Protein AF-A0AA97EKW0-F1 (afdb_monomer_lite)

Sequence (174 aa):
MSGASRRSAPGKPLVTSADAPYSSGGNRSSTLVDAAKAFGYEAAVAGQNSPHSADRWKTIAGLWESAIARLNNIPIDDPGYGEAQTLLAQYQSNLGTVRENAAKEEASARALTSANNKSTRMLAQNLERLERNQIASLLQDIINDLEAVQPNTTSYARATEMLKSANQKLAQLQ

Radius of gyration: 34.1 Å; chains: 1; bounding box: 69×20×130 Å

Foldseek 3Di:
DDDDDDDDDDDDDDPPPPDDPPDPQQVLLVVLQVQLVVLLVVLVVLPPDFDDALVSLVVSLVSLVSSLVSLVPRDPPHPCVVVSVVSNVVSVVVSVVSNVSSVLQVQLVVLLVVLVVLVVVCVVVPVVPDDLVRLLVSLVVSLVSLVSNDPRYPNVVVSVVSNVVSVVVNVVSD

Structure (mmCIF, N/CA/C/O backbone):
data_AF-A0AA97EKW0-F1
#
_entry.id   AF-A0AA97EKW0-F1
#
loop_
_atom_site.group_PDB
_atom_site.id
_atom_site.type_symbol
_atom_site.label_atom_id
_atom_site.label_alt_id
_atom_site.label_comp_id
_atom_site.label_asym_id
_atom_site.label_entity_id
_atom_site.label_seq_id
_atom_site.pdbx_PDB_ins_code
_atom_site.Cartn_x
_atom_site.Cartn_y
_atom_site.Cartn_z
_atom_site.occupancy
_atom_site.B_iso_or_equiv
_atom_site.auth_seq_id
_atom_site.auth_comp_id
_atom_site.auth_asym_id
_atom_site.auth_atom_id
_atom_site.pdbx_PDB_model_num
ATOM 1 N N . MET A 1 1 ? 39.861 -2.341 -99.173 1.00 49.16 1 MET A N 1
ATOM 2 C CA . MET A 1 1 ? 39.686 -1.461 -97.997 1.00 49.16 1 MET A CA 1
ATOM 3 C C . MET A 1 1 ? 39.088 -2.316 -96.888 1.00 49.16 1 MET A C 1
ATOM 5 O O . MET A 1 1 ? 37.889 -2.548 -96.878 1.00 49.16 1 MET A O 1
ATOM 9 N N . SER A 1 2 ? 39.952 -2.913 -96.063 1.00 45.44 2 SER A N 1
ATOM 10 C CA . SER A 1 2 ? 39.574 -3.868 -95.013 1.00 45.44 2 SER A CA 1
ATOM 11 C C . SER A 1 2 ? 39.150 -3.130 -93.748 1.00 45.44 2 SER A C 1
ATOM 13 O O . SER A 1 2 ? 39.980 -2.498 -93.099 1.00 45.44 2 SER A O 1
ATOM 15 N N . GLY A 1 3 ? 37.868 -3.226 -93.398 1.00 44.19 3 GLY A N 1
ATOM 16 C CA . GLY A 1 3 ? 37.344 -2.810 -92.099 1.00 44.19 3 GLY A CA 1
ATOM 17 C C . GLY A 1 3 ? 37.584 -3.904 -91.062 1.00 44.19 3 GLY A C 1
ATOM 18 O O . GLY A 1 3 ? 37.037 -4.999 -91.165 1.00 44.19 3 GLY A O 1
ATOM 19 N N . ALA A 1 4 ? 38.436 -3.617 -90.081 1.00 45.09 4 ALA A N 1
ATOM 20 C CA . ALA A 1 4 ? 38.742 -4.513 -88.975 1.00 45.09 4 ALA A CA 1
ATOM 21 C C . ALA A 1 4 ? 37.631 -4.458 -87.914 1.00 45.09 4 ALA A C 1
ATOM 23 O O . ALA A 1 4 ? 37.522 -3.489 -87.165 1.00 45.09 4 ALA A O 1
ATOM 24 N N . SER A 1 5 ? 36.840 -5.527 -87.832 1.00 48.22 5 SER A N 1
ATOM 25 C CA . SER A 1 5 ? 35.911 -5.786 -86.730 1.00 48.22 5 SER A CA 1
ATOM 26 C C . SER A 1 5 ? 36.702 -6.295 -85.519 1.00 48.22 5 SER A C 1
ATOM 28 O O . SER A 1 5 ? 37.263 -7.395 -85.555 1.00 48.22 5 SER A O 1
ATOM 30 N N . ARG A 1 6 ? 36.820 -5.484 -84.457 1.00 53.31 6 ARG A N 1
ATOM 31 C CA . ARG A 1 6 ? 37.458 -5.887 -83.193 1.00 53.31 6 ARG A CA 1
ATOM 32 C C . ARG A 1 6 ? 36.414 -6.378 -82.188 1.00 53.31 6 ARG A C 1
ATOM 34 O O . ARG A 1 6 ? 35.376 -5.765 -81.982 1.00 53.31 6 ARG A O 1
ATOM 41 N N . ARG A 1 7 ? 36.779 -7.516 -81.597 1.00 46.91 7 ARG A N 1
ATOM 42 C CA . ARG A 1 7 ? 36.105 -8.372 -80.614 1.00 46.91 7 ARG A CA 1
ATOM 43 C C . ARG A 1 7 ? 35.435 -7.632 -79.449 1.00 46.91 7 ARG A C 1
ATOM 45 O O . ARG A 1 7 ? 36.076 -6.830 -78.777 1.00 46.91 7 ARG A O 1
ATOM 52 N N . SER A 1 8 ? 34.213 -8.057 -79.130 1.00 39.53 8 SER A N 1
ATOM 53 C CA . SER A 1 8 ? 33.594 -7.923 -77.808 1.00 39.53 8 SER A CA 1
ATOM 54 C C . SER A 1 8 ? 34.199 -8.935 -76.826 1.00 39.53 8 SER A C 1
ATOM 56 O O . SER A 1 8 ? 34.338 -10.113 -77.156 1.00 39.53 8 SER A O 1
ATOM 58 N N . ALA A 1 9 ? 34.520 -8.485 -75.614 1.00 46.44 9 ALA A N 1
ATOM 59 C CA . ALA A 1 9 ? 34.777 -9.328 -74.445 1.00 46.44 9 ALA A CA 1
ATOM 60 C C . ALA A 1 9 ? 33.787 -8.941 -73.325 1.00 46.44 9 ALA A C 1
ATOM 62 O O . ALA A 1 9 ? 33.440 -7.761 -73.228 1.00 46.44 9 ALA A O 1
ATOM 63 N N . PRO A 1 10 ? 33.314 -9.885 -72.489 1.00 46.44 10 PRO A N 1
ATOM 64 C CA . PRO A 1 10 ? 32.298 -9.613 -71.480 1.00 46.44 10 PRO A CA 1
ATOM 65 C C . PRO A 1 10 ? 32.950 -9.211 -70.149 1.00 46.44 10 PRO A C 1
ATOM 67 O O . PRO A 1 10 ? 33.513 -10.044 -69.443 1.00 46.44 10 PRO A O 1
ATOM 70 N N . GLY A 1 11 ? 32.863 -7.931 -69.793 1.00 40.06 11 GLY A N 1
ATOM 71 C CA . GLY A 1 11 ? 33.212 -7.426 -68.465 1.00 40.06 11 GLY A CA 1
ATOM 72 C C . GLY A 1 11 ? 31.944 -7.076 -67.692 1.00 40.06 11 GLY A C 1
ATOM 73 O O . GLY A 1 11 ? 31.306 -6.072 -67.989 1.00 40.06 11 GLY A O 1
ATOM 74 N N . LYS A 1 12 ? 31.562 -7.917 -66.724 1.00 53.62 12 LYS A N 1
ATOM 75 C CA . LYS A 1 12 ? 30.491 -7.629 -65.756 1.00 53.62 12 LYS A CA 1
ATOM 76 C C . LYS A 1 12 ? 30.815 -6.347 -64.970 1.00 53.62 12 LYS A C 1
ATOM 78 O O . LYS A 1 12 ? 31.898 -6.292 -64.387 1.00 53.62 12 LYS A O 1
ATOM 83 N N . PRO A 1 13 ? 29.883 -5.392 -64.825 1.00 43.44 13 PRO A N 1
ATOM 84 C CA . PRO A 1 13 ? 29.939 -4.438 -63.730 1.00 43.44 13 PRO A CA 1
ATOM 85 C C . PRO A 1 13 ? 29.394 -5.095 -62.455 1.00 43.44 13 PRO A C 1
ATOM 87 O O . PRO A 1 13 ? 28.318 -5.697 -62.460 1.00 43.44 13 PRO A O 1
ATOM 90 N N . LEU A 1 14 ? 30.177 -4.994 -61.380 1.00 40.69 14 LEU A N 1
ATOM 91 C CA . LEU A 1 14 ? 29.802 -5.300 -60.003 1.00 40.69 14 LEU A CA 1
ATOM 92 C C . LEU A 1 14 ? 28.464 -4.632 -59.651 1.00 40.69 14 LEU A C 1
ATOM 94 O O . LEU A 1 14 ? 28.323 -3.418 -59.777 1.00 40.69 14 LEU A O 1
ATOM 98 N N . VAL A 1 15 ? 27.518 -5.412 -59.129 1.00 45.06 15 VAL A N 1
ATOM 99 C CA . VAL A 1 15 ? 26.432 -4.870 -58.309 1.00 45.06 15 VAL A CA 1
ATOM 100 C C . VAL A 1 15 ? 27.067 -4.425 -56.994 1.00 45.06 15 VAL A C 1
ATOM 102 O O . VAL A 1 15 ? 27.379 -5.250 -56.139 1.00 45.06 15 VAL A O 1
ATOM 105 N N . THR A 1 16 ? 27.302 -3.126 -56.832 1.00 45.81 16 THR A N 1
ATOM 106 C CA . THR A 1 16 ? 27.563 -2.534 -55.520 1.00 45.81 16 THR A CA 1
ATOM 107 C C . THR A 1 16 ? 26.227 -2.399 -54.795 1.00 45.81 16 THR A C 1
ATOM 109 O O . THR A 1 16 ? 25.585 -1.355 -54.850 1.00 45.81 16 THR A O 1
ATOM 112 N N . SER A 1 17 ? 25.779 -3.462 -54.128 1.00 43.56 17 SER A N 1
ATOM 113 C CA . SER A 1 17 ? 24.772 -3.347 -53.068 1.00 43.56 17 SER A CA 1
ATOM 114 C C . SER A 1 17 ? 25.486 -2.992 -51.761 1.00 43.56 17 SER A C 1
ATOM 116 O O . SER A 1 17 ? 25.609 -3.815 -50.856 1.00 43.56 17 SER A O 1
ATOM 118 N N . ALA A 1 18 ? 26.032 -1.783 -51.700 1.00 49.75 18 ALA A N 1
ATOM 119 C CA . ALA A 1 18 ? 26.448 -1.158 -50.456 1.00 49.75 18 ALA A CA 1
ATOM 120 C C . ALA A 1 18 ? 25.468 -0.011 -50.234 1.00 49.75 18 ALA A C 1
ATOM 122 O O . ALA A 1 18 ? 25.526 0.970 -50.960 1.00 49.75 18 ALA A O 1
ATOM 123 N N . ASP A 1 19 ? 24.478 -0.279 -49.382 1.00 47.91 19 ASP A N 1
ATOM 124 C CA . ASP A 1 19 ? 23.809 0.657 -48.467 1.00 47.91 19 ASP A CA 1
ATOM 125 C C . ASP A 1 19 ? 22.589 -0.066 -47.873 1.00 47.91 19 ASP A C 1
ATOM 127 O O . ASP A 1 19 ? 21.427 0.270 -48.093 1.00 47.91 19 ASP A O 1
ATOM 131 N N . ALA A 1 20 ? 22.867 -1.136 -47.121 1.00 47.03 20 ALA A N 1
ATOM 132 C CA . ALA A 1 20 ? 21.929 -1.594 -46.106 1.00 47.03 20 ALA A CA 1
ATOM 133 C C . ALA A 1 20 ? 21.990 -0.577 -44.950 1.00 47.03 20 ALA A C 1
ATOM 135 O O . ALA A 1 20 ? 23.092 -0.318 -44.460 1.00 47.03 20 ALA A O 1
ATOM 136 N N . PRO A 1 21 ? 20.868 -0.001 -44.481 1.00 44.19 21 PRO A N 1
ATOM 137 C CA . PRO A 1 21 ? 20.886 0.933 -43.364 1.00 44.19 21 PRO A CA 1
ATOM 138 C C . PRO A 1 21 ? 21.040 0.149 -42.054 1.00 44.19 21 PRO A C 1
ATOM 140 O O . PRO A 1 21 ? 20.084 -0.046 -41.307 1.00 44.19 21 PRO A O 1
ATOM 143 N N . TYR A 1 22 ? 22.243 -0.341 -41.767 1.00 52.91 22 TYR A N 1
ATOM 144 C CA . TYR A 1 22 ? 22.565 -0.862 -40.444 1.00 52.91 22 TYR A CA 1
ATOM 145 C C . TYR A 1 22 ? 22.860 0.317 -39.508 1.00 52.91 22 TYR A C 1
ATOM 147 O O . TYR A 1 22 ? 23.677 1.179 -39.817 1.00 52.91 22 TYR A O 1
ATOM 155 N N . SER A 1 23 ? 22.206 0.310 -38.342 1.00 53.53 23 SER A N 1
ATOM 156 C CA . SER A 1 23 ? 22.469 1.156 -37.162 1.00 53.53 23 SER A CA 1
ATOM 157 C C . SER A 1 23 ? 21.559 2.365 -36.865 1.00 53.53 23 SER A C 1
ATOM 159 O O . SER A 1 23 ? 21.933 3.249 -36.099 1.00 53.53 23 SER A O 1
ATOM 161 N N . SER A 1 24 ? 20.307 2.378 -37.339 1.00 54.72 24 SER A N 1
ATOM 162 C CA . SER A 1 24 ? 19.265 3.218 -36.701 1.00 54.72 24 SER A CA 1
ATOM 163 C C . SER A 1 24 ? 18.628 2.552 -35.468 1.00 54.72 24 SER A C 1
ATOM 165 O O . SER A 1 24 ? 18.129 3.260 -34.593 1.00 54.72 24 SER A O 1
ATOM 167 N N . GLY A 1 25 ? 18.615 1.214 -35.400 1.00 58.78 25 GLY A N 1
ATOM 168 C CA . GLY A 1 25 ? 17.960 0.449 -34.328 1.00 58.78 25 GLY A CA 1
ATOM 169 C C . GLY A 1 25 ? 18.678 0.546 -32.979 1.00 58.78 25 GLY A C 1
ATOM 170 O O . GLY A 1 25 ? 18.052 0.918 -31.991 1.00 58.78 25 GLY A O 1
ATOM 171 N N . GLY A 1 26 ? 20.000 0.338 -32.958 1.00 61.88 26 GLY A N 1
ATOM 172 C CA . GLY A 1 26 ? 20.785 0.317 -31.714 1.00 61.88 26 GLY A CA 1
ATOM 173 C C . GLY A 1 26 ? 20.760 1.638 -30.935 1.00 61.88 26 GLY A C 1
ATOM 174 O O . GLY A 1 26 ? 20.636 1.636 -29.712 1.00 61.88 26 GLY A O 1
ATOM 175 N N . ASN A 1 27 ? 20.770 2.782 -31.631 1.00 72.50 27 ASN A N 1
ATOM 176 C CA . ASN A 1 27 ? 20.635 4.092 -30.982 1.00 72.50 27 ASN A CA 1
ATOM 177 C C . ASN A 1 27 ? 19.254 4.268 -30.334 1.00 72.50 27 ASN A C 1
ATOM 179 O O . ASN A 1 27 ? 19.148 4.792 -29.228 1.00 72.50 27 ASN A O 1
ATOM 183 N N . ARG A 1 28 ? 18.188 3.794 -30.990 1.00 77.75 28 ARG A N 1
ATOM 184 C CA . ARG A 1 28 ? 16.829 3.860 -30.442 1.00 77.75 28 ARG A CA 1
ATOM 185 C C . ARG A 1 28 ? 16.678 2.951 -29.223 1.00 77.75 28 ARG A C 1
ATOM 187 O O . ARG A 1 28 ? 16.119 3.387 -28.220 1.00 77.75 28 ARG A O 1
ATOM 194 N N . SER A 1 29 ? 17.192 1.730 -29.269 1.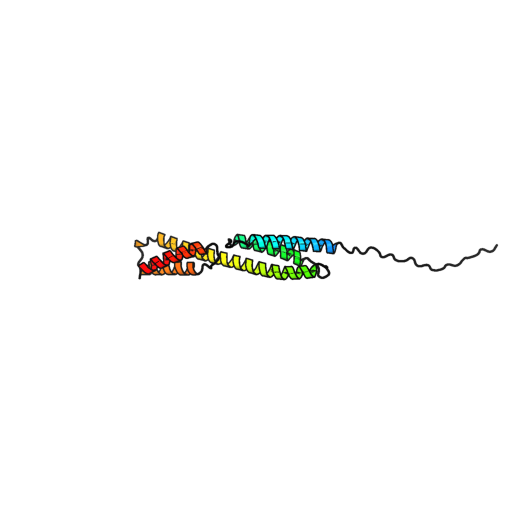00 79.12 29 SER A N 1
ATOM 195 C CA . SER A 1 29 ? 17.102 0.803 -28.139 1.00 79.12 29 SER A CA 1
ATOM 196 C C . SER A 1 29 ? 17.898 1.280 -26.929 1.00 79.12 29 SER A C 1
ATOM 198 O O . SER A 1 29 ? 17.360 1.250 -25.824 1.00 79.12 29 SER A O 1
ATOM 200 N N . SER A 1 30 ? 19.094 1.855 -27.121 1.00 82.62 30 SER A N 1
ATOM 201 C CA . SER A 1 30 ? 19.838 2.516 -26.034 1.00 82.62 30 SER A CA 1
ATOM 202 C C . SER A 1 30 ? 18.995 3.602 -25.361 1.00 82.62 30 SER A C 1
ATOM 204 O O . SER A 1 30 ? 18.848 3.600 -24.143 1.00 82.62 30 SER A O 1
ATOM 206 N N . THR A 1 31 ? 18.336 4.471 -26.142 1.00 90.44 31 THR A N 1
ATOM 207 C CA . THR A 1 31 ? 17.469 5.515 -25.562 1.00 90.44 31 THR A CA 1
ATOM 208 C C . THR A 1 31 ? 16.257 4.955 -24.809 1.00 90.44 31 THR A C 1
ATOM 210 O O . THR A 1 31 ? 15.801 5.568 -23.844 1.00 90.44 31 THR A O 1
ATOM 213 N N . LEU A 1 32 ? 15.729 3.792 -25.213 1.00 93.25 32 LEU A N 1
ATOM 214 C CA . LEU A 1 32 ? 14.632 3.124 -24.507 1.00 93.25 32 LEU A CA 1
ATOM 215 C C . LEU A 1 32 ? 15.094 2.526 -23.176 1.00 93.25 32 LEU A C 1
ATOM 217 O O . LEU A 1 32 ? 14.386 2.688 -22.180 1.00 93.25 32 LEU A O 1
ATOM 221 N N . VAL A 1 33 ? 16.267 1.885 -23.148 1.00 95.12 33 VAL A N 1
ATOM 222 C CA . VAL A 1 33 ? 16.877 1.353 -21.919 1.00 95.12 33 VAL A CA 1
ATOM 223 C C . VAL A 1 33 ? 17.177 2.482 -20.937 1.00 95.12 33 VAL A C 1
ATOM 225 O O . VAL A 1 33 ? 16.791 2.395 -19.772 1.00 95.12 33 VAL A O 1
ATOM 228 N N . ASP A 1 34 ? 17.801 3.567 -21.394 1.00 95.56 34 ASP A N 1
ATOM 229 C CA . ASP A 1 34 ? 18.158 4.698 -20.532 1.00 95.56 34 ASP A CA 1
ATOM 230 C C . ASP A 1 34 ? 16.916 5.386 -19.958 1.00 95.56 34 ASP A C 1
ATOM 232 O O . ASP A 1 34 ? 16.843 5.664 -18.759 1.00 95.56 34 ASP A O 1
ATOM 236 N N . ALA A 1 35 ? 15.887 5.585 -20.787 1.00 96.38 35 ALA A N 1
ATOM 237 C CA . ALA A 1 35 ? 14.610 6.100 -20.317 1.00 96.38 35 ALA A CA 1
ATOM 238 C C . ALA A 1 35 ? 13.964 5.149 -19.297 1.00 96.38 35 ALA A C 1
ATOM 240 O O . ALA A 1 35 ? 13.483 5.605 -18.262 1.00 96.38 35 ALA A O 1
ATOM 241 N N . ALA A 1 36 ? 13.970 3.835 -19.541 1.00 98.19 36 ALA A N 1
ATOM 242 C CA . ALA A 1 36 ? 13.438 2.864 -18.589 1.00 98.19 36 ALA A CA 1
ATOM 243 C C . ALA A 1 36 ? 14.171 2.912 -17.241 1.00 98.19 36 ALA A C 1
ATOM 245 O O . ALA A 1 36 ? 13.517 2.907 -16.198 1.00 98.19 36 ALA A O 1
ATOM 246 N N . LYS A 1 37 ? 15.504 3.030 -17.253 1.00 98.44 37 LYS A N 1
ATOM 247 C CA . LYS A 1 37 ? 16.314 3.206 -16.041 1.00 98.44 37 LYS A CA 1
ATOM 248 C C . LYS A 1 37 ? 15.940 4.472 -15.280 1.00 98.44 37 LYS A C 1
ATOM 250 O O . LYS A 1 37 ? 15.828 4.418 -14.059 1.00 98.44 37 LYS A O 1
ATOM 255 N N . ALA A 1 38 ? 15.702 5.584 -15.976 1.00 98.50 38 ALA A N 1
ATOM 256 C CA . ALA A 1 38 ? 15.282 6.834 -15.346 1.00 98.50 38 ALA A CA 1
ATOM 257 C C . ALA A 1 38 ? 13.927 6.691 -14.626 1.00 98.50 38 ALA A C 1
ATOM 259 O O . ALA A 1 38 ? 13.828 7.029 -13.448 1.00 98.50 38 ALA A O 1
ATOM 260 N N . PHE A 1 39 ? 12.919 6.109 -15.287 1.00 98.56 39 PHE A N 1
ATOM 261 C CA . PHE A 1 39 ? 11.615 5.837 -14.665 1.00 98.56 39 PHE A CA 1
ATOM 262 C C . PHE A 1 39 ? 11.725 4.855 -13.492 1.00 98.56 39 PHE A C 1
ATOM 264 O O . PHE A 1 39 ? 11.115 5.069 -12.446 1.00 98.56 39 PHE A O 1
ATOM 271 N N . GLY A 1 40 ? 12.524 3.793 -13.636 1.00 98.62 40 GLY A N 1
ATOM 272 C CA . GLY A 1 40 ? 12.750 2.827 -12.563 1.00 98.62 40 GLY A CA 1
ATOM 273 C C . GLY A 1 40 ? 13.465 3.437 -11.355 1.00 98.62 40 GLY A C 1
ATOM 274 O O . GLY A 1 40 ? 13.112 3.150 -10.212 1.00 98.62 40 GLY A O 1
ATOM 275 N N . TYR A 1 41 ? 14.433 4.324 -11.588 1.00 98.62 41 TYR A N 1
ATOM 276 C CA . TYR A 1 41 ? 15.101 5.079 -10.531 1.00 98.62 41 TYR A CA 1
ATOM 277 C C . TYR A 1 41 ? 14.127 6.008 -9.803 1.00 98.62 41 TYR A C 1
ATOM 279 O O . TYR A 1 41 ? 14.066 5.987 -8.574 1.00 98.62 41 TYR A O 1
ATOM 287 N N . GLU A 1 42 ? 13.326 6.776 -10.543 1.00 98.56 42 GLU A N 1
ATOM 288 C CA . GLU A 1 42 ? 12.312 7.655 -9.960 1.00 98.56 42 GLU A CA 1
ATOM 289 C C . GLU A 1 42 ? 11.303 6.862 -9.122 1.00 98.56 42 GLU A C 1
ATOM 291 O O . GLU A 1 42 ? 11.018 7.237 -7.985 1.00 98.56 42 GLU A O 1
ATOM 296 N N . ALA A 1 43 ? 10.832 5.719 -9.629 1.00 98.56 43 ALA A N 1
ATOM 297 C CA . ALA A 1 43 ? 9.928 4.833 -8.905 1.00 98.56 43 ALA A CA 1
ATOM 298 C C . ALA A 1 43 ? 10.556 4.309 -7.603 1.00 98.56 43 ALA A C 1
ATOM 300 O O . ALA A 1 43 ? 9.919 4.326 -6.546 1.00 98.56 43 ALA A O 1
ATOM 301 N N . ALA A 1 44 ? 11.818 3.876 -7.661 1.00 98.31 44 ALA A N 1
ATOM 302 C CA . ALA A 1 44 ? 12.551 3.392 -6.498 1.00 98.31 44 ALA A CA 1
ATOM 303 C C . ALA A 1 44 ? 12.727 4.488 -5.439 1.00 98.31 44 ALA A C 1
ATOM 305 O O . ALA A 1 44 ? 12.469 4.238 -4.264 1.00 98.31 44 ALA A O 1
ATOM 306 N N . VAL A 1 45 ? 13.116 5.702 -5.841 1.00 98.25 45 VAL A N 1
ATOM 307 C CA . VAL A 1 45 ? 13.255 6.856 -4.938 1.00 98.25 45 VAL A CA 1
ATOM 308 C C . VAL A 1 45 ? 11.905 7.249 -4.340 1.00 98.25 45 VAL A C 1
ATOM 310 O O . VAL A 1 45 ? 11.795 7.422 -3.127 1.00 98.25 45 VAL A O 1
ATOM 313 N N . ALA A 1 46 ? 10.857 7.332 -5.159 1.00 97.69 46 ALA A N 1
ATOM 314 C CA . ALA A 1 46 ? 9.520 7.709 -4.718 1.00 97.69 46 ALA A CA 1
ATOM 315 C C . ALA A 1 46 ? 8.924 6.717 -3.703 1.00 97.69 46 ALA A C 1
ATOM 317 O O . ALA A 1 46 ? 8.149 7.142 -2.840 1.00 97.69 46 ALA A O 1
ATOM 318 N N . GLY A 1 47 ? 9.306 5.436 -3.782 1.00 96.81 47 GLY A N 1
ATOM 319 C CA . GLY A 1 47 ? 8.908 4.375 -2.853 1.00 96.81 47 GLY A CA 1
ATOM 320 C C . GLY A 1 47 ? 9.645 4.354 -1.510 1.00 96.81 47 GLY A C 1
ATOM 321 O O . GLY A 1 47 ? 9.185 3.683 -0.585 1.00 96.81 47 GLY A O 1
ATOM 322 N N . GLN A 1 48 ? 10.741 5.102 -1.350 1.00 95.38 48 GLN A N 1
ATOM 323 C CA . GLN A 1 48 ? 11.461 5.185 -0.072 1.00 95.38 48 GLN A CA 1
ATOM 324 C C . GLN A 1 48 ? 10.632 5.898 1.007 1.00 95.38 48 GLN A C 1
ATOM 326 O O . GLN A 1 48 ? 9.694 6.635 0.702 1.00 95.38 48 GLN A O 1
ATOM 331 N N . ASN A 1 49 ? 11.007 5.709 2.276 1.00 93.25 49 ASN A N 1
ATOM 332 C CA . ASN A 1 49 ? 10.409 6.385 3.438 1.00 93.25 49 ASN A CA 1
ATOM 333 C C . ASN A 1 49 ? 8.892 6.152 3.579 1.00 93.25 49 ASN A C 1
ATOM 335 O O . ASN A 1 49 ? 8.120 7.093 3.744 1.00 93.25 49 ASN A O 1
ATOM 339 N N . SER A 1 50 ? 8.476 4.887 3.481 1.00 91.25 50 SER A N 1
ATOM 340 C CA . SER A 1 50 ? 7.108 4.435 3.783 1.00 91.25 50 SER A CA 1
ATOM 341 C C . SER A 1 50 ? 6.724 4.695 5.255 1.00 91.25 50 SER A C 1
ATOM 343 O O . SER A 1 50 ? 7.625 4.761 6.097 1.00 91.25 50 SER A O 1
ATOM 345 N N . PRO A 1 51 ? 5.422 4.804 5.596 1.00 96.50 51 PRO A N 1
ATOM 346 C CA . PRO A 1 51 ? 4.243 4.490 4.774 1.00 96.50 51 PRO A CA 1
ATOM 347 C C . PRO A 1 51 ? 3.818 5.604 3.802 1.00 96.50 51 PRO A C 1
ATOM 349 O O . PRO A 1 51 ? 3.974 6.789 4.084 1.00 96.50 51 PRO A O 1
ATOM 352 N N . HIS A 1 52 ? 3.214 5.208 2.676 1.00 97.50 52 HIS A N 1
ATOM 353 C CA . HIS A 1 52 ? 2.633 6.106 1.666 1.00 97.50 52 HIS A CA 1
ATOM 354 C C . HIS A 1 52 ? 1.140 5.856 1.506 1.00 97.50 52 HIS A C 1
ATOM 356 O O . HIS A 1 52 ? 0.683 4.736 1.714 1.00 97.50 52 HIS A O 1
ATOM 362 N N . SER A 1 53 ? 0.393 6.876 1.075 1.00 97.56 53 SER A N 1
ATOM 363 C CA . SER A 1 53 ? -1.014 6.707 0.704 1.00 97.56 53 SER A CA 1
ATOM 364 C C . SER A 1 53 ? -1.175 5.770 -0.498 1.00 97.56 53 SER A C 1
ATOM 366 O O . SER A 1 53 ? -0.258 5.602 -1.308 1.00 97.56 53 SER A O 1
ATOM 368 N N . ALA A 1 54 ? -2.372 5.197 -0.650 1.00 97.69 54 ALA A N 1
ATOM 369 C CA . ALA A 1 54 ? -2.679 4.294 -1.755 1.00 97.69 54 ALA A CA 1
ATOM 370 C C . ALA A 1 54 ? -2.467 4.982 -3.110 1.00 97.69 54 ALA A C 1
ATOM 372 O O . ALA A 1 54 ? -1.897 4.391 -4.025 1.00 97.69 54 ALA A O 1
ATOM 373 N N . ASP A 1 55 ? -2.854 6.253 -3.218 1.00 97.75 55 ASP A N 1
ATOM 374 C CA . ASP A 1 55 ? -2.671 7.039 -4.437 1.00 97.75 55 ASP A CA 1
ATOM 375 C C . ASP A 1 55 ? -1.194 7.282 -4.745 1.00 97.75 55 ASP A C 1
ATOM 377 O O . ASP A 1 55 ? -0.779 7.162 -5.895 1.00 97.75 55 ASP A O 1
ATOM 381 N N . ARG A 1 56 ? -0.361 7.526 -3.724 1.00 98.12 56 ARG A N 1
ATOM 382 C CA . ARG A 1 56 ? 1.086 7.636 -3.928 1.00 98.12 56 ARG A CA 1
ATOM 383 C C . ARG A 1 56 ? 1.685 6.306 -4.395 1.00 98.12 56 ARG A C 1
ATOM 385 O O . ARG A 1 56 ? 2.502 6.317 -5.313 1.00 98.12 56 ARG A O 1
ATOM 392 N N . TRP A 1 57 ? 1.253 5.168 -3.847 1.00 98.56 57 TRP A N 1
ATOM 393 C CA . TRP A 1 57 ? 1.668 3.855 -4.354 1.00 98.56 57 TRP A CA 1
ATOM 394 C C . TRP A 1 57 ? 1.228 3.608 -5.799 1.00 98.56 57 TRP A C 1
ATOM 396 O O . TRP A 1 57 ? 2.016 3.092 -6.588 1.00 98.56 57 TRP A O 1
ATOM 406 N N . LYS A 1 58 ? 0.019 4.026 -6.188 1.00 98.56 58 LYS A N 1
ATOM 407 C CA . LYS A 1 58 ? -0.448 3.945 -7.584 1.00 98.56 58 LYS A CA 1
ATOM 408 C C . LYS A 1 58 ? 0.393 4.803 -8.525 1.00 98.56 58 LYS A C 1
ATOM 410 O O . LYS A 1 58 ? 0.738 4.344 -9.609 1.00 98.56 58 LYS A O 1
ATOM 415 N N . THR A 1 59 ? 0.792 6.002 -8.104 1.00 98.62 59 THR A N 1
ATOM 416 C CA . THR A 1 59 ? 1.721 6.838 -8.880 1.00 98.62 59 THR A CA 1
ATOM 417 C C . THR A 1 59 ? 3.065 6.135 -9.081 1.00 98.62 59 THR A C 1
ATOM 419 O O . THR A 1 59 ? 3.573 6.087 -10.199 1.00 98.62 59 THR A O 1
ATOM 422 N N . ILE A 1 60 ? 3.615 5.517 -8.030 1.00 98.75 60 ILE A N 1
ATOM 423 C CA . ILE A 1 60 ? 4.862 4.740 -8.122 1.00 98.75 60 ILE A CA 1
ATOM 424 C C . ILE A 1 60 ? 4.689 3.532 -9.057 1.00 98.75 60 ILE A C 1
ATOM 426 O O . ILE A 1 60 ? 5.584 3.232 -9.847 1.00 98.75 60 ILE A O 1
ATOM 430 N N . ALA A 1 61 ? 3.536 2.855 -9.013 1.00 98.75 61 ALA A N 1
ATOM 431 C CA . ALA A 1 61 ? 3.219 1.760 -9.931 1.00 98.75 61 ALA A CA 1
ATOM 432 C C . ALA A 1 61 ? 3.242 2.235 -11.392 1.00 98.75 61 ALA A C 1
ATOM 434 O O . ALA A 1 61 ? 3.849 1.575 -12.232 1.00 98.75 61 ALA A O 1
ATOM 435 N N . GLY A 1 62 ? 2.671 3.409 -11.678 1.00 98.75 62 GLY A N 1
ATOM 436 C CA . GLY A 1 62 ? 2.684 4.009 -13.014 1.00 98.75 62 GLY A CA 1
ATOM 437 C C . GLY A 1 62 ? 4.093 4.308 -13.544 1.00 98.75 62 GLY A C 1
ATOM 438 O O . GLY A 1 62 ? 4.352 4.149 -14.741 1.00 98.75 62 GLY A O 1
ATOM 439 N N . LEU A 1 63 ? 5.037 4.678 -12.670 1.00 98.81 63 LEU A N 1
ATOM 440 C CA . LEU A 1 63 ? 6.446 4.854 -13.048 1.00 98.81 63 LEU A CA 1
ATOM 441 C C . LEU A 1 63 ? 7.094 3.515 -13.436 1.00 98.81 63 LEU A C 1
ATOM 443 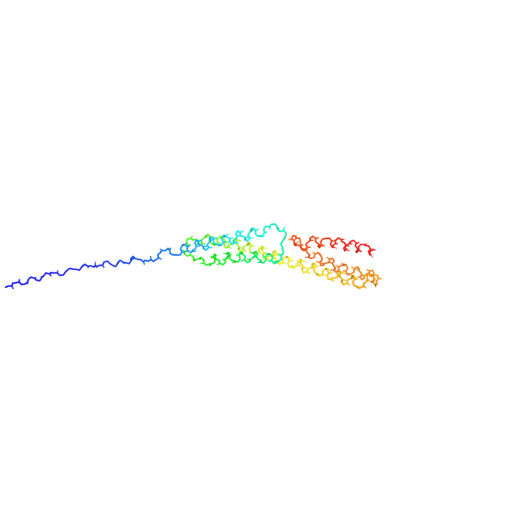O O . LEU A 1 63 ? 7.726 3.420 -14.489 1.00 98.81 63 LEU A O 1
ATOM 447 N N . TRP A 1 64 ? 6.881 2.459 -12.643 1.00 98.81 64 TRP A N 1
ATOM 448 C CA . TRP A 1 64 ? 7.357 1.113 -12.985 1.00 98.81 64 TRP A CA 1
ATOM 449 C C . TRP A 1 64 ? 6.741 0.589 -14.286 1.00 98.81 64 TRP A C 1
ATOM 451 O O . TRP A 1 64 ? 7.455 0.047 -15.128 1.00 98.81 64 TRP A O 1
ATOM 461 N N . GLU A 1 65 ? 5.438 0.781 -14.488 1.00 98.88 65 GLU A N 1
ATOM 462 C CA . GLU A 1 65 ? 4.737 0.407 -15.721 1.00 98.88 65 GLU A CA 1
ATOM 463 C C . GLU A 1 65 ? 5.309 1.138 -16.939 1.00 98.88 65 GLU A C 1
ATOM 465 O O . GLU A 1 65 ? 5.547 0.519 -17.977 1.00 98.88 65 GLU A O 1
ATOM 470 N N . SER A 1 66 ? 5.612 2.431 -16.798 1.00 98.69 66 SER A N 1
ATOM 471 C CA . SER A 1 66 ? 6.247 3.232 -17.850 1.00 98.69 66 SER A CA 1
ATOM 472 C C . SER A 1 66 ? 7.650 2.724 -18.193 1.00 98.69 66 SER A C 1
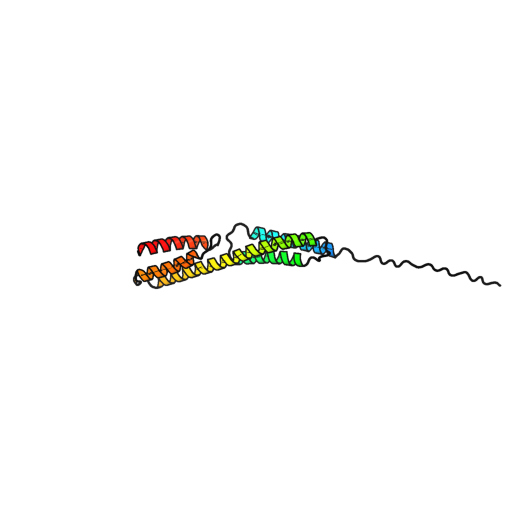ATOM 474 O O . SER A 1 66 ? 8.011 2.658 -19.371 1.00 98.69 66 SER A O 1
ATOM 476 N N . ALA A 1 67 ? 8.436 2.326 -17.189 1.00 98.62 67 ALA A N 1
ATOM 477 C CA . ALA A 1 67 ? 9.745 1.715 -17.398 1.00 98.62 67 ALA A CA 1
ATOM 478 C C . ALA A 1 67 ? 9.629 0.371 -18.139 1.00 98.62 67 ALA A C 1
ATOM 480 O O . ALA A 1 67 ? 10.282 0.162 -19.161 1.00 98.62 67 ALA A O 1
ATOM 481 N N . ILE A 1 68 ? 8.740 -0.511 -17.674 1.00 98.75 68 ILE A N 1
ATOM 482 C CA . ILE A 1 68 ? 8.479 -1.833 -18.264 1.00 98.75 68 ILE A CA 1
ATOM 483 C C . ILE A 1 68 ? 8.012 -1.709 -19.718 1.00 98.75 68 ILE A C 1
ATOM 485 O O . ILE A 1 68 ? 8.513 -2.419 -20.589 1.00 98.75 68 ILE A O 1
ATOM 489 N N . ALA A 1 69 ? 7.091 -0.788 -20.010 1.00 98.50 69 ALA A N 1
ATOM 490 C CA . ALA A 1 69 ? 6.578 -0.579 -21.361 1.00 98.50 69 ALA A CA 1
ATOM 491 C C . ALA A 1 69 ? 7.689 -0.203 -22.354 1.00 98.50 69 ALA A C 1
ATOM 493 O O . ALA A 1 69 ? 7.671 -0.644 -23.501 1.00 98.50 69 ALA A O 1
ATOM 494 N N . ARG A 1 70 ? 8.685 0.579 -21.927 1.00 98.00 70 ARG A N 1
ATOM 495 C CA . ARG A 1 70 ? 9.840 0.937 -22.767 1.00 98.00 70 ARG A CA 1
ATOM 496 C C . ARG A 1 70 ? 10.736 -0.264 -23.037 1.00 98.00 70 ARG A C 1
ATOM 498 O O . ARG A 1 70 ? 11.116 -0.468 -24.185 1.00 98.00 70 ARG A O 1
ATOM 505 N N . LEU A 1 71 ? 11.014 -1.071 -22.015 1.00 97.94 71 LEU A N 1
ATOM 506 C CA . LEU A 1 71 ? 11.841 -2.270 -22.155 1.00 97.94 71 LEU A CA 1
ATOM 507 C C . LEU A 1 71 ? 11.187 -3.324 -23.059 1.00 97.94 71 LEU A C 1
ATOM 509 O O . LEU A 1 71 ? 11.869 -3.940 -23.869 1.00 97.94 71 LEU A O 1
ATOM 513 N N . ASN A 1 72 ? 9.861 -3.475 -22.992 1.00 97.62 72 ASN A N 1
ATOM 514 C CA . ASN A 1 72 ? 9.105 -4.380 -23.868 1.00 97.62 72 ASN A CA 1
ATOM 515 C C . ASN A 1 72 ? 9.150 -3.991 -25.356 1.00 97.62 72 ASN A C 1
ATOM 517 O O . ASN A 1 72 ? 8.836 -4.817 -26.206 1.00 97.62 72 ASN A O 1
ATOM 521 N N . ASN A 1 73 ? 9.513 -2.747 -25.683 1.00 96.06 73 ASN A N 1
ATOM 522 C CA . ASN A 1 73 ? 9.633 -2.285 -27.068 1.00 96.06 73 ASN A CA 1
ATOM 523 C C . ASN A 1 73 ? 11.016 -2.561 -27.683 1.00 96.06 73 ASN A C 1
ATOM 525 O O . ASN A 1 73 ? 11.254 -2.160 -28.822 1.00 96.06 73 ASN A O 1
ATOM 529 N N . ILE A 1 74 ? 11.931 -3.199 -26.947 1.00 94.62 74 ILE A N 1
ATOM 530 C CA . ILE A 1 74 ? 13.277 -3.513 -27.431 1.00 94.62 74 ILE A CA 1
ATOM 531 C C . ILE A 1 74 ? 13.227 -4.814 -28.252 1.00 94.62 74 ILE A C 1
ATOM 533 O O . ILE A 1 74 ? 12.808 -5.845 -27.718 1.00 94.62 74 ILE A O 1
ATOM 537 N N . PRO A 1 75 ? 13.633 -4.791 -29.537 1.00 93.69 75 PRO A N 1
ATOM 538 C CA . PRO A 1 75 ? 13.647 -5.978 -30.393 1.00 93.69 75 PRO A CA 1
ATOM 539 C C . PRO A 1 75 ? 14.586 -7.079 -29.885 1.00 93.69 75 PRO A C 1
ATOM 541 O O . PRO A 1 75 ? 15.613 -6.791 -29.278 1.00 93.69 75 PRO A O 1
ATOM 544 N N . ILE A 1 76 ? 14.263 -8.343 -30.174 1.00 93.69 76 ILE A N 1
ATOM 545 C CA . ILE A 1 76 ? 15.065 -9.508 -29.748 1.00 93.69 76 ILE A CA 1
ATOM 546 C C . ILE A 1 76 ? 16.458 -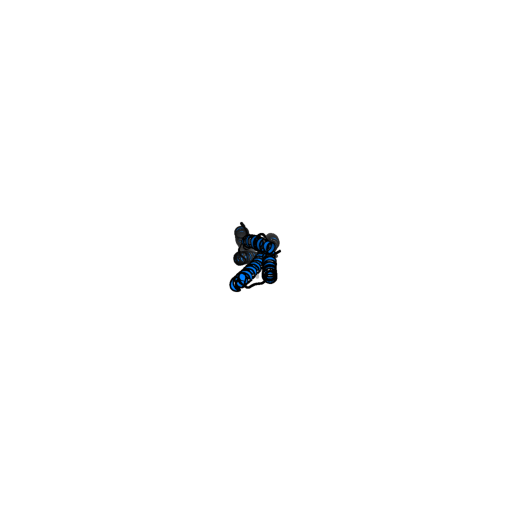9.569 -30.391 1.00 93.69 76 ILE A C 1
ATOM 548 O O . ILE A 1 76 ? 17.380 -10.141 -29.818 1.00 93.69 76 ILE A O 1
ATOM 552 N N . ASP A 1 77 ? 16.608 -8.991 -31.581 1.00 91.81 77 ASP A N 1
ATOM 553 C CA . ASP A 1 77 ? 17.865 -8.880 -32.321 1.00 91.81 77 ASP A CA 1
ATOM 554 C C . ASP A 1 77 ? 18.694 -7.652 -31.915 1.00 91.81 77 ASP A C 1
ATOM 556 O O . ASP A 1 77 ? 19.807 -7.465 -32.411 1.00 91.81 77 ASP A O 1
ATOM 560 N N . ASP A 1 78 ? 18.184 -6.824 -30.997 1.00 91.69 78 ASP A N 1
ATOM 561 C CA . ASP A 1 78 ? 18.905 -5.663 -30.502 1.00 91.69 78 ASP A CA 1
ATOM 562 C C . ASP A 1 78 ? 20.014 -6.063 -29.509 1.00 91.69 78 ASP A C 1
ATOM 564 O O . ASP A 1 78 ? 19.767 -6.858 -28.595 1.00 91.69 78 ASP A O 1
ATOM 568 N N . PRO A 1 79 ? 21.224 -5.479 -29.603 1.00 88.38 79 PRO A N 1
ATOM 569 C CA . PRO A 1 79 ? 22.300 -5.740 -28.646 1.00 88.38 79 PRO A CA 1
ATOM 570 C C . PRO A 1 79 ? 21.916 -5.482 -27.177 1.00 88.38 79 PRO A C 1
ATOM 572 O O . PRO A 1 79 ? 22.456 -6.129 -26.280 1.00 88.38 79 PRO A O 1
ATOM 575 N N . GLY A 1 80 ? 20.982 -4.561 -26.920 1.00 89.44 80 GLY A N 1
ATOM 576 C CA . GLY A 1 80 ? 20.469 -4.228 -25.591 1.00 89.44 80 GLY A CA 1
ATOM 577 C C . GLY A 1 80 ? 19.376 -5.166 -25.069 1.00 89.44 80 GLY A C 1
ATOM 578 O O . GLY A 1 80 ? 18.954 -5.019 -23.921 1.00 89.44 80 GLY A O 1
ATOM 579 N N . TYR A 1 81 ? 18.913 -6.145 -25.854 1.00 94.19 81 TYR A N 1
ATOM 580 C CA . TYR A 1 81 ? 17.809 -7.027 -25.459 1.00 94.19 81 TYR A CA 1
ATOM 581 C C . TYR A 1 81 ? 18.098 -7.807 -24.169 1.00 94.19 81 TYR A C 1
ATOM 583 O O . TYR A 1 81 ? 17.238 -7.906 -23.295 1.00 94.19 81 TYR A O 1
ATOM 591 N N . GLY A 1 82 ? 19.320 -8.324 -24.003 1.00 95.31 82 GLY A N 1
ATOM 592 C CA . GLY A 1 82 ? 19.700 -9.078 -22.802 1.00 95.31 82 GLY A CA 1
ATOM 593 C C . GLY A 1 82 ? 19.620 -8.244 -21.516 1.00 95.31 82 GLY A C 1
ATOM 594 O O . GLY A 1 82 ? 19.087 -8.697 -20.498 1.00 95.31 82 GLY A O 1
ATOM 595 N N . GLU A 1 83 ? 20.092 -6.997 -21.575 1.00 95.56 83 GLU A N 1
ATOM 596 C CA . GLU A 1 83 ? 19.952 -6.042 -20.472 1.00 95.56 83 GLU A CA 1
ATOM 597 C C . GLU A 1 83 ? 18.476 -5.715 -20.215 1.00 95.56 83 GLU A C 1
ATOM 599 O O . GLU A 1 83 ? 18.027 -5.726 -19.065 1.00 95.56 83 GLU A O 1
ATOM 604 N N . ALA A 1 84 ? 17.698 -5.499 -21.278 1.00 97.06 84 ALA A N 1
ATOM 605 C CA . ALA A 1 84 ? 16.277 -5.203 -21.173 1.00 97.06 84 ALA A CA 1
ATOM 606 C C . ALA A 1 84 ? 15.492 -6.307 -20.456 1.00 97.06 84 ALA A C 1
ATOM 608 O O . ALA A 1 84 ? 14.684 -6.006 -19.580 1.00 97.06 84 ALA A O 1
ATOM 609 N N . GLN A 1 85 ? 15.759 -7.578 -20.771 1.00 98.31 85 GLN A N 1
ATOM 610 C CA . GLN A 1 85 ? 15.114 -8.719 -20.111 1.00 98.31 85 GLN A CA 1
ATOM 611 C C . GLN A 1 85 ? 15.462 -8.802 -18.621 1.00 98.31 85 GLN A C 1
ATOM 613 O O . GLN A 1 85 ? 14.598 -9.094 -17.792 1.00 98.31 85 GLN A O 1
ATOM 618 N N . THR A 1 86 ? 16.706 -8.480 -18.262 1.00 98.38 86 THR A N 1
ATOM 619 C CA . THR A 1 86 ? 17.141 -8.446 -16.858 1.00 98.38 86 THR A CA 1
ATOM 620 C C . THR A 1 86 ? 16.408 -7.344 -16.088 1.00 98.38 86 THR A C 1
ATOM 622 O O . THR A 1 86 ? 15.873 -7.586 -15.004 1.00 98.38 86 THR A O 1
ATOM 625 N N . LEU A 1 87 ? 16.324 -6.141 -16.664 1.00 98.44 87 LEU A N 1
ATOM 626 C CA . LEU A 1 87 ? 15.585 -5.024 -16.071 1.00 98.44 87 LEU A CA 1
ATOM 627 C C . LEU A 1 87 ? 14.081 -5.311 -15.987 1.00 98.44 87 LEU A C 1
ATOM 629 O O . LEU A 1 87 ? 13.464 -4.982 -14.978 1.00 98.44 87 LEU A O 1
ATOM 633 N N . LEU A 1 88 ? 13.492 -5.962 -16.996 1.00 98.62 88 LEU A N 1
ATOM 634 C CA . LEU A 1 88 ? 12.078 -6.342 -16.999 1.00 98.62 88 LEU A CA 1
ATOM 635 C C . LEU A 1 88 ? 11.729 -7.226 -15.806 1.00 98.62 88 LEU A C 1
ATOM 637 O O . LEU A 1 88 ? 10.789 -6.904 -15.080 1.00 98.62 88 LEU A O 1
ATOM 641 N N . ALA A 1 89 ? 12.503 -8.287 -15.568 1.00 98.62 89 ALA A N 1
ATOM 642 C CA . ALA A 1 89 ? 12.275 -9.183 -14.437 1.00 98.62 89 ALA A CA 1
ATOM 643 C C . ALA A 1 89 ? 12.332 -8.424 -13.099 1.00 98.62 89 ALA A C 1
ATOM 645 O O . ALA A 1 89 ? 11.436 -8.552 -12.259 1.00 98.62 89 ALA A O 1
ATOM 646 N N . GLN A 1 90 ? 13.340 -7.562 -12.925 1.00 98.75 90 GLN A N 1
ATOM 647 C CA . GLN A 1 90 ? 13.474 -6.739 -11.724 1.00 98.75 90 GLN A CA 1
ATOM 648 C C . GLN A 1 90 ? 12.296 -5.769 -11.552 1.00 98.75 90 GLN A C 1
ATOM 650 O O . GLN A 1 90 ? 11.743 -5.635 -10.459 1.00 98.75 90 GLN A O 1
ATOM 655 N N . TYR A 1 91 ? 11.905 -5.072 -12.617 1.00 98.75 91 TYR A N 1
ATOM 656 C CA . TYR A 1 91 ? 10.886 -4.025 -12.551 1.00 98.75 91 TYR A CA 1
ATOM 657 C C . TYR A 1 91 ? 9.491 -4.614 -12.360 1.00 98.75 91 TYR A C 1
ATOM 659 O O . TYR A 1 91 ? 8.688 -4.042 -11.629 1.00 98.75 91 TYR A O 1
ATOM 667 N N . GLN A 1 92 ? 9.214 -5.785 -12.936 1.00 98.88 92 GLN A N 1
ATOM 668 C CA . GLN A 1 92 ? 7.981 -6.532 -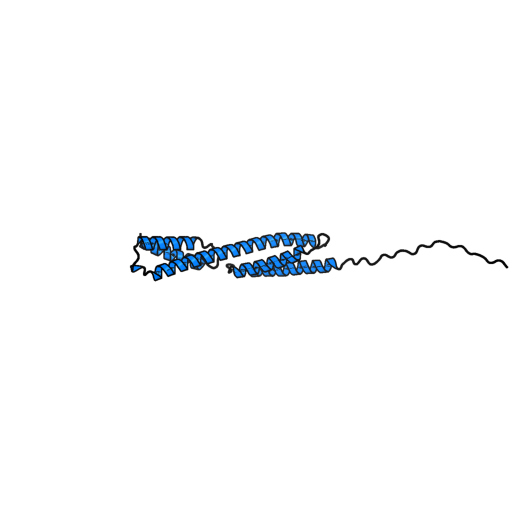12.686 1.00 98.88 92 GLN A CA 1
ATOM 669 C C . GLN A 1 92 ? 7.867 -6.957 -11.219 1.00 98.88 92 GLN A C 1
ATOM 671 O O . GLN A 1 92 ? 6.801 -6.793 -10.624 1.00 98.88 92 GLN A O 1
ATOM 676 N N . SER A 1 93 ? 8.963 -7.428 -10.611 1.00 98.75 93 SER A N 1
ATOM 677 C CA . SER A 1 93 ? 8.988 -7.732 -9.176 1.00 98.75 93 SER A CA 1
ATOM 678 C C . SER A 1 93 ? 8.703 -6.484 -8.337 1.00 98.75 93 SER A C 1
ATOM 680 O O . SER A 1 93 ? 7.867 -6.523 -7.436 1.00 98.75 93 SER A O 1
ATOM 682 N N . ASN A 1 94 ? 9.351 -5.358 -8.650 1.00 98.69 94 ASN A N 1
ATOM 683 C CA . ASN A 1 94 ? 9.149 -4.102 -7.924 1.00 98.69 94 ASN A CA 1
ATOM 684 C C . ASN A 1 94 ? 7.711 -3.580 -8.062 1.00 98.69 94 ASN A C 1
ATOM 686 O O . ASN A 1 94 ? 7.114 -3.138 -7.079 1.00 98.69 94 ASN A O 1
ATOM 690 N N . LEU A 1 95 ? 7.133 -3.669 -9.262 1.00 98.88 95 LEU A N 1
ATOM 691 C CA . LEU A 1 95 ? 5.739 -3.320 -9.522 1.00 98.88 95 LEU A CA 1
ATOM 692 C C . LEU A 1 95 ? 4.777 -4.191 -8.704 1.00 98.88 95 LEU A C 1
ATOM 694 O O . LEU 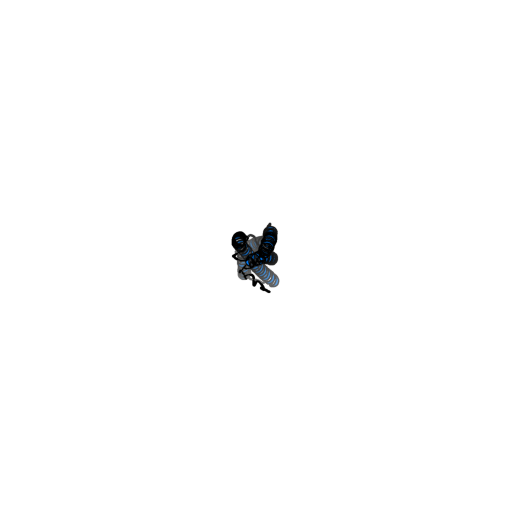A 1 95 ? 3.804 -3.670 -8.160 1.00 98.88 95 LEU A O 1
ATOM 698 N N . GLY A 1 96 ? 5.054 -5.493 -8.590 1.00 98.75 96 GLY A N 1
ATOM 699 C CA . GLY A 1 96 ? 4.295 -6.411 -7.739 1.00 98.75 96 GLY A CA 1
ATOM 700 C C . GLY A 1 96 ? 4.245 -5.931 -6.289 1.00 98.75 96 GLY A C 1
ATOM 701 O O . GLY A 1 96 ? 3.159 -5.724 -5.749 1.00 98.75 96 GLY A O 1
ATOM 702 N N . THR A 1 97 ? 5.409 -5.642 -5.702 1.00 98.50 97 THR A N 1
ATOM 703 C CA . THR A 1 97 ? 5.523 -5.110 -4.334 1.00 98.50 97 THR A CA 1
ATOM 704 C C . THR A 1 97 ? 4.760 -3.797 -4.155 1.00 98.50 97 THR A C 1
ATOM 706 O O . THR A 1 97 ? 4.035 -3.614 -3.178 1.00 98.50 97 THR A O 1
ATOM 709 N N . VAL A 1 98 ? 4.886 -2.867 -5.103 1.00 98.50 98 VAL A N 1
ATOM 710 C CA . VAL A 1 98 ? 4.208 -1.564 -5.033 1.00 98.50 98 VAL A CA 1
ATOM 711 C C . VAL A 1 98 ? 2.686 -1.712 -5.114 1.00 98.50 98 VAL A C 1
ATOM 713 O O . VAL A 1 98 ? 1.964 -1.048 -4.369 1.00 98.50 98 VAL A O 1
ATOM 716 N N . ARG A 1 99 ? 2.182 -2.601 -5.976 1.00 98.62 99 ARG A N 1
ATOM 717 C CA . ARG A 1 99 ? 0.744 -2.891 -6.079 1.00 98.62 99 ARG A CA 1
ATOM 718 C C . ARG A 1 99 ? 0.205 -3.563 -4.820 1.00 98.62 99 ARG A C 1
ATOM 720 O O . ARG A 1 99 ? -0.891 -3.222 -4.381 1.00 98.62 99 ARG A O 1
ATOM 727 N N . GLU A 1 100 ? 0.972 -4.466 -4.214 1.00 98.50 100 GLU A N 1
ATOM 728 C CA . GLU A 1 100 ? 0.618 -5.064 -2.926 1.00 98.50 100 GLU A CA 1
ATOM 729 C C . GLU A 1 100 ? 0.510 -3.990 -1.835 1.00 98.50 100 GLU A C 1
ATOM 731 O O . GLU A 1 100 ? -0.485 -3.944 -1.113 1.00 98.50 100 GLU A O 1
ATOM 736 N N . ASN A 1 101 ? 1.475 -3.070 -1.760 1.00 98.44 101 ASN A N 1
ATOM 737 C CA . ASN A 1 101 ? 1.431 -1.963 -0.805 1.00 98.44 101 ASN A CA 1
ATOM 738 C C . ASN A 1 101 ? 0.229 -1.037 -1.036 1.00 98.44 101 ASN A C 1
ATOM 740 O O . ASN A 1 101 ? -0.424 -0.646 -0.070 1.00 98.44 101 ASN A O 1
ATOM 744 N N . ALA A 1 102 ? -0.114 -0.734 -2.293 1.00 98.62 102 ALA A N 1
ATOM 745 C CA . ALA A 1 102 ? -1.323 0.025 -2.611 1.00 98.62 102 ALA A CA 1
ATOM 746 C C . ALA A 1 102 ? -2.584 -0.679 -2.082 1.00 98.62 102 ALA A C 1
ATOM 748 O O . ALA A 1 102 ? -3.411 -0.055 -1.420 1.00 98.62 102 ALA A O 1
ATOM 749 N N . ALA A 1 103 ? -2.711 -1.988 -2.320 1.00 98.56 103 ALA A N 1
ATOM 750 C CA . ALA A 1 103 ? -3.856 -2.772 -1.865 1.00 98.56 103 ALA A CA 1
ATOM 751 C C . ALA A 1 103 ? -3.950 -2.840 -0.331 1.00 98.56 103 ALA A C 1
ATOM 753 O O . ALA A 1 103 ? -5.045 -2.701 0.224 1.00 98.56 103 ALA A O 1
ATOM 754 N N . LYS A 1 104 ? -2.813 -3.010 0.359 1.00 98.50 104 LYS A N 1
ATOM 755 C CA . LYS A 1 104 ? -2.735 -2.960 1.828 1.00 98.50 104 LYS A CA 1
ATOM 756 C C . LYS A 1 104 ? -3.204 -1.614 2.360 1.00 98.50 104 LYS A C 1
ATOM 758 O O . LYS A 1 104 ? -4.033 -1.574 3.263 1.00 98.50 104 LYS A O 1
ATOM 763 N N . GLU A 1 105 ? -2.720 -0.526 1.771 1.00 98.62 105 GLU A N 1
ATOM 764 C CA . GLU A 1 105 ? -3.073 0.827 2.185 1.00 98.62 105 GLU A CA 1
ATOM 765 C C . GLU A 1 105 ? -4.569 1.107 2.000 1.00 98.62 105 GLU A C 1
ATOM 767 O O . GLU A 1 105 ? -5.221 1.618 2.908 1.00 98.62 105 GLU A O 1
ATOM 772 N N . GLU A 1 106 ? -5.152 0.703 0.870 1.00 98.69 106 GLU A N 1
ATOM 773 C CA . GLU A 1 106 ? -6.592 0.835 0.648 1.00 98.69 106 GLU A CA 1
ATOM 774 C C . GLU A 1 106 ? -7.424 0.014 1.636 1.00 98.69 106 GLU A C 1
ATOM 776 O O . GLU A 1 106 ? -8.447 0.489 2.131 1.00 98.69 106 GLU A O 1
ATOM 781 N N . ALA A 1 107 ? -7.021 -1.229 1.907 1.00 98.75 107 ALA A N 1
ATOM 782 C CA . ALA A 1 107 ? -7.721 -2.089 2.853 1.00 98.75 107 ALA A CA 1
ATOM 783 C C . ALA A 1 107 ? -7.679 -1.500 4.270 1.00 98.75 107 ALA A C 1
ATOM 785 O O . ALA A 1 107 ? -8.726 -1.373 4.906 1.00 98.75 107 ALA A O 1
ATOM 786 N N . SER A 1 108 ? -6.501 -1.059 4.714 1.00 98.81 108 SER A N 1
ATOM 787 C CA . SER A 1 108 ? -6.299 -0.385 5.997 1.00 98.81 108 SER A CA 1
ATOM 788 C C . SER A 1 108 ? -7.102 0.910 6.114 1.00 98.81 108 SER A C 1
ATOM 790 O O . SER A 1 108 ? -7.754 1.135 7.132 1.00 98.81 108 SER A O 1
ATOM 792 N N . ALA A 1 109 ? -7.117 1.739 5.067 1.00 98.69 109 ALA A N 1
ATOM 793 C CA . ALA A 1 109 ? -7.902 2.969 5.050 1.00 98.69 109 ALA A CA 1
ATOM 794 C C . ALA A 1 109 ? -9.406 2.677 5.159 1.00 98.69 109 ALA A C 1
ATOM 796 O O . ALA A 1 109 ? -10.093 3.289 5.975 1.00 98.69 109 ALA A O 1
ATOM 797 N N . ARG A 1 110 ? -9.919 1.694 4.403 1.00 98.81 110 ARG A N 1
ATOM 798 C CA . ARG A 1 110 ? -11.329 1.267 4.485 1.00 98.81 110 ARG A CA 1
ATOM 799 C C . ARG A 1 110 ? -11.697 0.773 5.884 1.00 98.81 110 ARG A C 1
ATOM 801 O O . ARG A 1 110 ? -12.744 1.158 6.405 1.00 98.81 110 ARG A O 1
ATOM 808 N N . ALA A 1 111 ? -10.839 -0.041 6.491 1.00 98.81 111 ALA A N 1
ATOM 809 C CA . ALA A 1 111 ? -11.039 -0.568 7.835 1.00 98.81 111 ALA A CA 1
ATOM 810 C C . ALA A 1 111 ? -11.078 0.558 8.884 1.00 98.81 111 ALA A C 1
ATOM 812 O O . ALA A 1 111 ? -12.038 0.663 9.651 1.00 98.81 111 ALA A O 1
ATOM 813 N N . LEU A 1 112 ? -10.119 1.490 8.838 1.00 98.81 112 LEU A N 1
ATOM 814 C CA . LEU A 1 112 ? -10.103 2.657 9.722 1.00 98.81 112 LEU A CA 1
ATOM 815 C C . LEU A 1 112 ? -11.332 3.560 9.514 1.00 98.81 112 LEU A C 1
ATOM 817 O O . LEU A 1 112 ? -11.923 4.039 10.484 1.00 98.81 112 LEU A O 1
ATOM 821 N N . THR A 1 113 ? -11.759 3.796 8.272 1.00 98.69 113 THR A N 1
ATOM 822 C CA . THR A 1 113 ? -12.989 4.551 7.984 1.00 98.69 113 THR A CA 1
ATOM 823 C C . THR A 1 113 ? -14.222 3.858 8.565 1.00 98.69 113 THR A C 1
ATOM 825 O O . THR A 1 113 ? -15.059 4.522 9.178 1.00 98.69 113 THR A O 1
ATOM 828 N N . SER A 1 114 ? -14.333 2.535 8.431 1.00 98.75 114 SER A N 1
ATOM 829 C CA . SER A 1 114 ? -15.437 1.764 9.013 1.00 98.75 114 SER A CA 1
ATOM 830 C C . SER A 1 114 ? -15.474 1.883 10.542 1.00 98.75 114 SER A C 1
ATOM 832 O O . SER A 1 114 ? -16.522 2.222 11.107 1.00 98.75 114 SER A O 1
ATOM 834 N N . ALA A 1 115 ? -14.321 1.737 11.204 1.00 98.69 115 ALA A N 1
ATOM 835 C CA . ALA A 1 115 ? -14.187 1.908 12.649 1.00 98.69 115 ALA A CA 1
ATOM 836 C C . ALA A 1 115 ? -14.605 3.315 13.111 1.00 98.69 115 ALA A C 1
ATOM 838 O O . ALA A 1 115 ? -15.339 3.465 14.094 1.00 98.69 115 ALA A O 1
ATOM 839 N N . ASN A 1 116 ? -14.194 4.358 12.383 1.00 98.38 116 ASN A N 1
ATOM 840 C CA . ASN A 1 116 ? -14.597 5.737 12.666 1.00 98.38 116 ASN A CA 1
ATOM 841 C C . ASN A 1 116 ? -16.109 5.930 12.506 1.00 98.38 116 ASN A C 1
ATOM 843 O O . ASN A 1 116 ? -16.752 6.472 13.400 1.00 98.38 116 ASN A O 1
ATOM 847 N N . ASN A 1 117 ? -16.706 5.419 11.429 1.00 97.88 117 ASN A N 1
ATOM 848 C CA . ASN A 1 117 ? -18.147 5.525 11.197 1.00 97.88 117 ASN A CA 1
ATOM 849 C C . ASN A 1 117 ? -18.964 4.813 12.285 1.00 97.88 117 ASN A C 1
ATOM 851 O O . ASN A 1 117 ? -20.001 5.316 12.722 1.00 97.88 117 ASN A O 1
ATOM 855 N N . LYS A 1 118 ? -18.519 3.636 12.740 1.00 96.56 118 LYS A N 1
ATOM 856 C CA . LYS A 1 118 ? -19.117 2.936 13.890 1.00 96.56 118 LYS A CA 1
ATOM 857 C C . LYS A 1 118 ? -18.973 3.762 15.173 1.00 96.56 118 LYS A C 1
ATOM 859 O O . LYS A 1 118 ? -19.964 3.957 15.873 1.00 96.56 118 LYS A O 1
ATOM 864 N N . SER A 1 119 ? -17.790 4.325 15.422 1.00 94.62 119 SER A N 1
ATOM 865 C CA . SER A 1 119 ? -17.527 5.193 16.579 1.00 94.62 119 SER A CA 1
ATOM 866 C C . SER A 1 119 ? -18.438 6.426 16.593 1.00 94.62 119 SER A C 1
ATOM 868 O O . SER A 1 119 ? -19.074 6.714 17.605 1.00 94.62 119 SER A O 1
ATOM 870 N N . THR A 1 120 ? -18.592 7.117 15.461 1.00 93.88 120 THR A N 1
ATOM 871 C CA . THR A 1 120 ? -19.491 8.274 15.329 1.00 93.88 120 THR A CA 1
ATOM 872 C C . THR A 1 120 ? -20.951 7.894 15.565 1.00 93.88 120 THR A C 1
ATOM 874 O O . THR A 1 120 ? -21.653 8.591 16.296 1.00 93.88 120 THR A O 1
ATOM 877 N N . ARG A 1 121 ? -21.420 6.772 15.001 1.00 91.88 121 ARG A N 1
ATOM 878 C CA . ARG A 1 121 ? -22.792 6.286 15.229 1.00 91.88 121 ARG A CA 1
ATOM 879 C C . ARG A 1 121 ? -23.049 5.923 16.687 1.00 91.88 121 ARG A C 1
ATOM 881 O O . ARG A 1 121 ? -24.152 6.154 17.174 1.00 91.88 121 ARG A O 1
ATOM 888 N N . MET A 1 122 ? -22.060 5.357 17.372 1.00 88.62 122 MET A N 1
ATOM 889 C CA . MET A 1 122 ? -22.153 5.033 18.794 1.00 88.62 122 MET A CA 1
ATOM 890 C C . MET A 1 122 ? -22.276 6.305 19.648 1.00 88.62 122 MET A C 1
ATOM 892 O O . MET A 1 122 ? -23.125 6.365 20.532 1.00 88.62 122 MET A O 1
ATOM 896 N N . LEU A 1 123 ? -21.496 7.349 19.344 1.00 87.12 123 LEU A N 1
ATOM 897 C CA . LEU A 1 123 ? -21.589 8.645 20.030 1.00 87.12 123 LEU A CA 1
ATOM 898 C C . LEU A 1 123 ? -22.933 9.346 19.769 1.00 87.12 123 LEU A C 1
ATOM 900 O O . LEU A 1 123 ? -23.523 9.907 20.690 1.00 87.12 123 LEU A O 1
ATOM 904 N N . ALA A 1 124 ? -23.447 9.274 18.538 1.00 88.38 124 ALA A N 1
ATOM 905 C CA . ALA A 1 124 ? -24.720 9.891 18.158 1.00 88.38 124 ALA A CA 1
ATOM 906 C C . ALA A 1 124 ? -25.942 9.271 18.860 1.00 88.38 124 ALA A C 1
ATOM 908 O O . ALA A 1 124 ? -26.937 9.957 19.077 1.00 88.38 124 ALA A O 1
ATOM 909 N N . GLN A 1 125 ? -25.875 7.991 19.242 1.00 81.81 125 GLN A N 1
ATOM 910 C CA . GLN A 1 125 ? -26.960 7.300 19.954 1.00 81.81 125 GLN A CA 1
ATOM 911 C C . GLN A 1 125 ? -27.087 7.706 21.433 1.00 81.81 125 GLN A C 1
ATOM 913 O O . GLN A 1 125 ? -28.030 7.275 22.092 1.00 81.81 125 GLN A O 1
ATOM 918 N N . ASN A 1 126 ? -26.194 8.577 21.923 1.00 73.50 126 ASN A N 1
ATOM 919 C CA . ASN A 1 126 ? -25.977 8.889 23.333 1.00 73.50 126 ASN A CA 1
ATOM 920 C C . ASN A 1 126 ? -25.692 7.620 24.153 1.00 73.50 126 ASN A C 1
ATOM 922 O O . ASN A 1 126 ? -26.605 6.890 24.528 1.00 73.50 126 ASN A O 1
ATOM 926 N N . LEU A 1 127 ? -24.416 7.383 24.468 1.00 72.56 127 LEU A N 1
ATOM 927 C CA . LEU A 1 127 ? -23.949 6.207 25.215 1.00 72.56 127 LEU A CA 1
ATOM 928 C C . LEU A 1 127 ? -24.736 5.937 26.507 1.00 72.56 127 LEU A C 1
ATOM 930 O O . LEU A 1 127 ? -24.882 4.784 26.892 1.00 72.56 127 LEU A O 1
ATOM 934 N N . GLU A 1 128 ? -25.263 6.977 27.154 1.00 74.25 128 GLU A N 1
ATOM 935 C CA . GLU A 1 128 ? -26.058 6.869 28.384 1.00 74.25 128 GLU A CA 1
ATOM 936 C C . GLU A 1 128 ? -27.393 6.136 28.195 1.00 74.25 128 GLU A C 1
ATOM 938 O O . GLU A 1 128 ? -27.976 5.656 29.163 1.00 74.25 128 GLU A O 1
ATOM 943 N N . ARG A 1 129 ? -27.892 6.056 26.957 1.00 82.50 129 ARG A N 1
ATOM 944 C CA . ARG A 1 129 ? -29.131 5.351 26.606 1.00 82.50 129 ARG A CA 1
ATOM 945 C C . ARG A 1 129 ? -28.911 3.893 26.213 1.00 82.50 129 ARG A C 1
ATOM 947 O O . ARG A 1 129 ? -29.891 3.184 26.008 1.00 82.50 129 ARG A O 1
ATOM 954 N N . LEU A 1 130 ? -27.660 3.469 26.049 1.00 85.06 130 LEU A N 1
ATOM 955 C CA . LEU A 1 130 ? -27.321 2.117 25.624 1.00 85.06 130 LEU A CA 1
ATOM 956 C C . LEU A 1 130 ? -27.082 1.219 26.837 1.00 85.06 130 LEU A C 1
ATOM 958 O O . LEU A 1 130 ? -26.420 1.601 27.801 1.00 85.06 130 LEU A O 1
ATOM 962 N N . GLU A 1 131 ? -27.560 -0.018 26.750 1.00 90.50 131 GLU A N 1
ATOM 963 C CA . GLU A 1 131 ? -27.250 -1.046 27.740 1.00 90.50 131 GLU A CA 1
ATOM 964 C C . GLU A 1 131 ? -25.770 -1.444 27.661 1.00 90.50 131 GLU A C 1
ATOM 966 O O . GLU A 1 131 ? -25.178 -1.465 26.577 1.00 90.50 131 GLU A O 1
ATOM 971 N N . ARG A 1 132 ? -25.163 -1.851 28.786 1.00 90.94 132 ARG A N 1
ATOM 972 C CA . ARG A 1 132 ? -23.729 -2.223 28.831 1.00 90.94 132 ARG A CA 1
ATOM 973 C C . ARG A 1 132 ? -23.348 -3.259 27.769 1.00 90.94 132 ARG A C 1
ATOM 975 O O . ARG A 1 132 ? -22.326 -3.102 27.107 1.00 90.94 132 ARG A O 1
ATOM 982 N N . ASN A 1 133 ? -24.198 -4.265 27.560 1.00 92.12 133 ASN A N 1
ATOM 983 C CA . ASN A 1 133 ? -23.975 -5.316 26.563 1.00 92.12 133 ASN A CA 1
ATOM 984 C C . ASN A 1 133 ? -24.026 -4.785 25.121 1.00 92.12 133 ASN A C 1
ATOM 986 O O . ASN A 1 133 ? -23.286 -5.263 24.264 1.00 92.12 133 ASN A O 1
ATOM 990 N N . GLN A 1 134 ? -24.861 -3.778 24.845 1.00 92.44 134 GLN A N 1
ATOM 991 C CA . GLN A 1 134 ? -24.921 -3.136 23.529 1.00 92.44 134 GLN A CA 1
ATOM 992 C C . GLN A 1 134 ? -23.656 -2.316 23.272 1.00 92.44 134 GLN A C 1
ATOM 994 O O . GLN A 1 134 ? -23.074 -2.411 22.194 1.00 92.44 134 GLN A O 1
ATOM 999 N N . ILE A 1 135 ? -23.192 -1.565 24.278 1.00 93.31 135 ILE A N 1
ATOM 1000 C CA . ILE A 1 135 ? -21.929 -0.819 24.194 1.00 93.31 135 ILE A CA 1
ATOM 1001 C C . ILE A 1 135 ? -20.764 -1.792 23.971 1.00 93.31 135 ILE A C 1
ATOM 1003 O O . ILE A 1 135 ? -19.928 -1.550 23.104 1.00 93.31 135 ILE A O 1
ATOM 1007 N N . ALA A 1 136 ? -20.731 -2.915 24.696 1.00 95.06 136 ALA A N 1
ATOM 1008 C CA . ALA A 1 136 ? -19.702 -3.937 24.534 1.00 95.06 136 ALA A CA 1
ATOM 1009 C C . ALA A 1 136 ? -19.691 -4.532 23.114 1.00 95.06 136 ALA A C 1
ATOM 1011 O O . ALA A 1 136 ? -18.628 -4.619 22.503 1.00 95.06 136 ALA A O 1
ATOM 1012 N N . SER A 1 137 ? -20.860 -4.861 22.551 1.00 95.31 137 SER A N 1
ATOM 1013 C CA . SER A 1 137 ? -20.969 -5.366 21.174 1.00 95.31 137 SER A CA 1
ATOM 1014 C C . SER A 1 137 ? -20.484 -4.345 20.140 1.00 95.31 137 SER A C 1
ATOM 1016 O O . SER A 1 137 ? -19.724 -4.698 19.243 1.00 95.31 137 SER A O 1
ATOM 1018 N N . LEU A 1 138 ? -20.874 -3.071 20.273 1.00 95.00 138 LEU A N 1
ATOM 1019 C CA . LEU A 1 138 ? -20.437 -2.008 19.360 1.00 95.00 138 LEU A CA 1
ATOM 1020 C C . LEU A 1 138 ? -18.925 -1.766 19.442 1.00 95.00 138 LEU A C 1
ATOM 1022 O O . LEU A 1 138 ? -18.280 -1.542 18.418 1.00 95.00 138 LEU A O 1
ATOM 1026 N N . LEU A 1 139 ? -18.352 -1.818 20.647 1.00 96.50 139 LEU A N 1
ATOM 1027 C CA . LEU A 1 139 ? -16.908 -1.714 20.839 1.00 96.50 139 LEU A CA 1
ATOM 1028 C C . LEU A 1 139 ? -16.176 -2.899 20.217 1.00 96.50 139 LEU A C 1
ATOM 1030 O O . LEU A 1 139 ? -15.154 -2.681 19.574 1.00 96.50 139 LEU A O 1
ATOM 1034 N N . GLN A 1 140 ? -16.707 -4.117 20.338 1.00 97.81 140 GLN A N 1
ATOM 1035 C CA . GLN A 1 140 ? -16.119 -5.287 19.691 1.00 97.81 140 GLN A CA 1
ATOM 1036 C C . GLN A 1 140 ? -16.127 -5.150 18.162 1.00 97.81 140 GLN A C 1
ATOM 1038 O O . GLN A 1 140 ? -15.116 -5.413 17.519 1.00 97.81 140 GLN A O 1
ATOM 1043 N N . ASP A 1 141 ? -17.217 -4.650 17.574 1.00 98.06 141 ASP A N 1
ATOM 1044 C CA . ASP A 1 141 ? -17.292 -4.394 16.129 1.00 98.06 141 ASP A CA 1
ATOM 1045 C C . ASP A 1 141 ? -16.299 -3.324 15.654 1.00 98.06 141 ASP A C 1
ATOM 1047 O O . ASP A 1 141 ? -15.845 -3.371 14.508 1.00 98.06 141 ASP A O 1
ATOM 1051 N N . ILE A 1 142 ? -16.002 -2.330 16.498 1.00 98.31 142 ILE A N 1
ATOM 1052 C CA . ILE A 1 142 ? -14.979 -1.309 16.237 1.00 98.31 142 ILE A CA 1
ATOM 1053 C C . ILE A 1 142 ? -13.583 -1.928 16.347 1.00 98.31 142 ILE A C 1
ATOM 1055 O O . ILE A 1 142 ? -12.752 -1.692 15.476 1.00 98.31 142 ILE A O 1
ATOM 1059 N N . ILE A 1 143 ? -13.330 -2.726 17.386 1.00 98.62 143 ILE A N 1
ATOM 1060 C CA . ILE A 1 143 ? -12.058 -3.427 17.608 1.00 98.62 143 ILE A CA 1
ATOM 1061 C C . ILE A 1 143 ? -11.732 -4.326 16.415 1.00 98.62 143 ILE A C 1
ATOM 1063 O O . ILE A 1 143 ? -10.643 -4.205 15.864 1.00 98.62 143 ILE A O 1
ATOM 1067 N N . ASN A 1 144 ? -12.693 -5.123 15.944 1.00 98.62 144 ASN A N 1
ATOM 1068 C CA . ASN A 1 144 ? -12.500 -6.017 14.801 1.00 98.62 144 ASN A CA 1
ATOM 1069 C C . ASN A 1 144 ? -12.099 -5.253 13.521 1.00 98.62 144 ASN A C 1
ATOM 1071 O O . ASN A 1 144 ? -11.227 -5.701 12.779 1.00 98.62 144 ASN A O 1
ATOM 1075 N N . ASP A 1 145 ? -12.698 -4.082 13.261 1.00 98.81 145 ASP A N 1
ATOM 1076 C CA . ASP A 1 145 ? -12.294 -3.235 12.129 1.00 98.81 145 ASP A CA 1
ATOM 1077 C C . ASP A 1 145 ? -10.880 -2.668 12.324 1.00 98.81 145 ASP A C 1
ATOM 1079 O O . ASP A 1 145 ? -10.103 -2.592 11.377 1.00 98.81 145 ASP A O 1
ATOM 1083 N N . LEU A 1 146 ? -10.532 -2.256 13.543 1.00 98.81 146 LEU A N 1
ATOM 1084 C CA . LEU A 1 146 ? -9.214 -1.694 13.846 1.00 98.81 146 LEU A CA 1
ATOM 1085 C C . LEU A 1 146 ? -8.101 -2.746 13.759 1.00 98.81 146 LEU A C 1
ATOM 1087 O O . LEU A 1 146 ? -7.005 -2.421 13.313 1.00 98.81 146 LEU A O 1
ATOM 1091 N N . GLU A 1 147 ? -8.378 -3.995 14.127 1.00 98.44 147 GLU A N 1
ATOM 1092 C CA . GLU A 1 147 ? -7.450 -5.126 13.993 1.00 98.44 147 GLU A CA 1
ATOM 1093 C C . GLU A 1 147 ? -7.192 -5.514 12.530 1.00 98.44 147 GLU A C 1
ATOM 1095 O O . GLU A 1 147 ? -6.127 -6.040 12.208 1.00 98.44 147 GLU A O 1
ATOM 1100 N N . ALA A 1 148 ? -8.121 -5.204 11.621 1.00 98.50 148 ALA A N 1
ATOM 1101 C CA . ALA A 1 148 ? -7.924 -5.395 10.185 1.00 98.50 148 ALA A CA 1
ATOM 1102 C C . ALA A 1 148 ? -6.966 -4.359 9.559 1.00 98.50 148 ALA A C 1
ATOM 1104 O O . ALA A 1 148 ? -6.549 -4.521 8.406 1.00 98.50 148 ALA A O 1
ATOM 1105 N N . VAL A 1 149 ? -6.602 -3.297 10.289 1.00 98.81 149 VAL A N 1
ATOM 1106 C CA . VAL A 1 149 ? -5.624 -2.304 9.830 1.00 98.81 149 VAL A CA 1
ATOM 1107 C C . VAL A 1 149 ? -4.217 -2.892 9.922 1.00 98.81 149 VAL A C 1
ATOM 1109 O O . VAL A 1 149 ? -3.689 -3.160 10.999 1.00 98.81 149 VAL A O 1
ATOM 1112 N N . GLN A 1 150 ? -3.579 -3.058 8.767 1.00 98.38 150 GLN A N 1
ATOM 1113 C CA . GLN A 1 150 ? -2.274 -3.705 8.665 1.00 98.38 150 GLN A CA 1
ATOM 1114 C C . GLN A 1 150 ? -1.121 -2.778 9.102 1.00 98.38 150 GLN A C 1
ATOM 1116 O O . GLN A 1 150 ? -1.184 -1.565 8.863 1.00 98.38 150 GLN A O 1
ATOM 1121 N N . PRO A 1 151 ? -0.029 -3.327 9.673 1.00 97.50 151 PRO A N 1
ATOM 1122 C CA . PRO A 1 151 ? 1.201 -2.585 9.949 1.00 97.50 151 PRO A CA 1
ATOM 1123 C C . PRO A 1 151 ? 1.793 -1.916 8.707 1.00 97.50 151 PRO A C 1
ATOM 1125 O O . PRO A 1 151 ? 1.562 -2.349 7.580 1.00 97.50 151 PRO A O 1
ATOM 1128 N N . ASN A 1 152 ? 2.613 -0.884 8.927 1.00 96.12 152 ASN A N 1
ATOM 1129 C CA . ASN A 1 152 ? 3.298 -0.136 7.864 1.00 96.12 152 ASN A CA 1
ATOM 1130 C C . ASN A 1 152 ? 2.346 0.494 6.820 1.00 96.12 152 ASN A C 1
ATOM 1132 O O . ASN A 1 152 ? 2.710 0.664 5.659 1.00 96.12 152 ASN A O 1
ATOM 1136 N N . THR A 1 153 ? 1.132 0.852 7.247 1.00 98.50 153 THR A N 1
ATOM 1137 C CA . THR A 1 153 ? 0.174 1.658 6.475 1.00 98.50 153 THR A CA 1
ATOM 1138 C C . THR A 1 153 ? -0.014 3.024 7.123 1.00 98.50 153 THR A C 1
ATOM 1140 O O . THR A 1 153 ? 0.250 3.185 8.319 1.00 98.50 153 THR A O 1
ATOM 1143 N N . THR A 1 154 ? -0.490 4.025 6.380 1.00 98.50 154 THR A N 1
ATOM 1144 C CA . THR A 1 154 ? -0.683 5.377 6.947 1.00 98.50 154 THR A CA 1
ATOM 1145 C C . THR A 1 154 ? -1.761 5.398 8.034 1.00 98.50 154 THR A C 1
ATOM 1147 O O . THR A 1 154 ? -1.705 6.202 8.963 1.00 98.50 154 THR A O 1
ATOM 1150 N N . SER A 1 155 ? -2.704 4.456 7.970 1.00 98.50 155 SER A N 1
ATOM 1151 C CA . SER A 1 155 ? -3.791 4.298 8.941 1.00 98.50 155 SER A CA 1
ATOM 1152 C C . SER A 1 155 ? -3.356 3.635 10.255 1.00 98.50 155 SER A C 1
ATOM 1154 O O . SER A 1 155 ? -4.062 3.751 11.258 1.00 98.50 155 SER A O 1
ATOM 1156 N N . TYR A 1 156 ? -2.205 2.954 10.282 1.00 98.56 156 TYR A N 1
ATOM 1157 C CA . TYR A 1 156 ? -1.818 2.071 11.385 1.00 98.56 156 TYR A CA 1
ATOM 1158 C C . TYR A 1 156 ? -1.656 2.796 12.725 1.00 98.56 156 TYR A C 1
ATOM 1160 O O . TYR A 1 156 ? -2.229 2.375 13.729 1.00 98.56 156 TYR A O 1
ATOM 1168 N N . ALA A 1 157 ? -0.931 3.920 12.749 1.00 98.31 157 ALA A N 1
ATOM 1169 C CA . ALA A 1 157 ? -0.701 4.672 13.985 1.00 98.31 157 ALA A CA 1
ATOM 1170 C C . ALA A 1 157 ? -2.031 5.085 14.633 1.00 98.31 157 ALA A C 1
ATOM 1172 O O . ALA A 1 157 ? -2.296 4.766 15.792 1.00 98.31 157 ALA A O 1
ATOM 1173 N N . ARG A 1 158 ? -2.930 5.680 13.843 1.00 98.38 158 ARG A N 1
ATOM 1174 C CA . ARG A 1 158 ? -4.247 6.092 14.329 1.00 98.38 158 ARG A CA 1
ATOM 1175 C C . ARG A 1 158 ? -5.101 4.904 14.776 1.00 98.38 158 ARG A C 1
ATOM 1177 O O . ARG A 1 158 ? -5.778 4.992 15.799 1.00 98.38 158 ARG A O 1
ATOM 1184 N N . ALA A 1 159 ? -5.071 3.801 14.030 1.00 98.69 159 ALA A N 1
ATOM 1185 C CA . ALA A 1 159 ? -5.831 2.606 14.370 1.00 98.69 159 ALA A CA 1
ATOM 1186 C C . ALA A 1 159 ? -5.386 2.001 15.709 1.00 98.69 159 ALA A C 1
ATOM 1188 O O . ALA A 1 159 ? -6.231 1.676 16.538 1.00 98.69 159 ALA A O 1
ATOM 1189 N N . THR A 1 160 ? -4.076 1.925 15.966 1.00 98.62 160 THR A N 1
ATOM 1190 C CA . THR A 1 160 ? -3.544 1.384 17.230 1.00 98.62 160 THR A CA 1
ATOM 1191 C C . THR A 1 160 ? -3.920 2.232 18.448 1.00 98.62 160 THR A C 1
ATOM 1193 O O . THR A 1 160 ? -4.249 1.685 19.503 1.00 98.62 160 THR A O 1
ATOM 1196 N N . GLU A 1 161 ? -3.961 3.560 18.311 1.00 98.38 161 GLU A N 1
ATOM 1197 C CA . GLU A 1 161 ? -4.472 4.448 19.361 1.00 98.38 161 GLU A CA 1
ATOM 1198 C C . GLU A 1 161 ? -5.951 4.181 19.660 1.00 98.38 161 GLU A C 1
ATOM 1200 O O . GLU A 1 161 ? -6.333 4.021 20.821 1.00 98.38 161 GLU A O 1
ATOM 1205 N N . MET A 1 162 ? -6.784 4.099 18.616 1.00 98.25 162 MET A N 1
ATOM 1206 C CA . MET A 1 162 ? -8.212 3.808 18.767 1.00 98.25 162 MET A CA 1
ATOM 1207 C C . MET A 1 162 ? -8.442 2.430 19.382 1.00 98.25 162 MET A C 1
ATOM 1209 O O . MET A 1 162 ? -9.303 2.289 20.247 1.00 98.25 162 MET A O 1
ATOM 1213 N N . LEU A 1 163 ? -7.647 1.437 18.980 1.00 98.50 163 LEU A N 1
ATOM 1214 C CA . LEU A 1 163 ? -7.726 0.069 19.479 1.00 98.50 163 LEU A CA 1
ATOM 1215 C C . LEU A 1 163 ? -7.438 0.034 20.981 1.00 98.50 163 LEU A C 1
ATOM 1217 O O . LEU A 1 163 ? -8.178 -0.587 21.743 1.00 98.50 163 LEU A O 1
ATOM 1221 N N . LYS A 1 164 ? -6.414 0.769 21.435 1.00 98.38 164 LYS A N 1
ATOM 1222 C CA . LYS A 1 164 ? -6.105 0.916 22.863 1.00 98.38 164 LYS A CA 1
ATOM 1223 C C . LYS A 1 164 ? -7.280 1.522 23.631 1.00 98.38 164 LYS A C 1
ATOM 1225 O O . LYS A 1 164 ? -7.679 0.970 24.655 1.00 98.38 164 LYS A O 1
ATOM 1230 N N . SER A 1 165 ? -7.847 2.627 23.148 1.00 97.38 165 SER A N 1
ATOM 1231 C CA . SER A 1 165 ? -8.984 3.280 23.808 1.00 97.38 165 SER A CA 1
ATOM 1232 C C . SER A 1 165 ? -10.238 2.400 23.834 1.00 97.38 165 SER A C 1
ATOM 1234 O O . SER A 1 165 ? -10.906 2.325 24.865 1.00 97.38 165 SER A O 1
ATOM 1236 N N . ALA A 1 166 ? -10.547 1.706 22.735 1.00 97.06 166 ALA A N 1
ATOM 1237 C CA . ALA A 1 166 ? -11.699 0.813 22.643 1.00 97.06 166 ALA A CA 1
ATOM 1238 C C . ALA A 1 166 ? -11.570 -0.378 23.605 1.00 97.06 166 ALA A C 1
ATOM 1240 O O . ALA A 1 166 ? -12.501 -0.648 24.362 1.00 97.06 166 ALA A O 1
ATOM 1241 N N . ASN A 1 167 ? -10.394 -1.013 23.663 1.00 98.00 167 ASN A N 1
ATOM 1242 C CA . ASN A 1 167 ? -10.110 -2.106 24.598 1.00 98.00 167 ASN A CA 1
ATOM 1243 C C . ASN A 1 167 ? -10.210 -1.664 26.063 1.00 98.00 167 ASN A C 1
ATOM 1245 O O . ASN A 1 167 ? -10.813 -2.356 26.881 1.00 98.00 167 ASN A O 1
ATOM 1249 N N . GLN A 1 168 ? -9.676 -0.486 26.401 1.00 97.69 168 GLN A N 1
ATOM 1250 C CA . GLN A 1 168 ? -9.811 0.075 27.748 1.00 97.69 168 GLN A CA 1
ATOM 1251 C C . GLN A 1 168 ? -11.275 0.304 28.124 1.00 97.69 168 GLN A C 1
ATOM 1253 O O . GLN A 1 168 ? -11.675 0.004 29.247 1.00 97.69 168 GLN A O 1
ATOM 1258 N N . LYS A 1 169 ? -12.085 0.822 27.194 1.00 94.62 169 LYS A N 1
ATOM 1259 C CA . LYS A 1 169 ? -13.507 1.047 27.449 1.00 94.62 169 LYS A CA 1
ATOM 1260 C C . LYS A 1 169 ? -14.275 -0.264 27.586 1.00 94.62 169 LYS A C 1
ATOM 1262 O O . LYS A 1 169 ? -15.127 -0.355 28.462 1.00 94.62 169 LYS A O 1
ATOM 1267 N N . LEU A 1 170 ? -13.961 -1.267 26.768 1.00 95.38 170 LEU A N 1
ATOM 1268 C CA . LEU A 1 170 ? -14.579 -2.589 26.837 1.00 95.38 170 LEU A CA 1
ATOM 1269 C C . LEU A 1 170 ? -14.288 -3.273 28.180 1.00 95.38 170 LEU A C 1
ATOM 1271 O O . LEU A 1 170 ? -15.205 -3.793 28.806 1.00 95.38 170 LEU A O 1
ATOM 1275 N N . ALA A 1 171 ? -13.049 -3.184 28.672 1.00 95.94 171 ALA A N 1
ATOM 1276 C CA . ALA A 1 171 ? -12.661 -3.725 29.976 1.00 95.94 171 ALA A CA 1
ATOM 1277 C C . ALA A 1 171 ? -13.387 -3.057 31.160 1.00 95.94 171 ALA A C 1
ATOM 1279 O O . ALA A 1 171 ? -13.575 -3.688 32.189 1.00 95.94 171 ALA A O 1
ATOM 1280 N N . GLN A 1 172 ? -13.820 -1.797 31.028 1.00 93.19 172 GLN A N 1
ATOM 1281 C CA . GLN A 1 172 ? -14.621 -1.108 32.055 1.00 93.19 172 GLN A CA 1
ATOM 1282 C C . GLN A 1 172 ? -16.092 -1.558 32.089 1.00 93.19 172 GLN A C 1
ATOM 1284 O O . GLN A 1 172 ? -16.828 -1.154 32.990 1.00 93.19 172 GLN A O 1
ATOM 1289 N N . LEU A 1 173 ? -16.553 -2.298 31.075 1.00 90.12 173 LEU A N 1
ATOM 1290 C CA . LEU A 1 173 ? -17.931 -2.789 30.976 1.00 90.12 173 LEU A CA 1
ATOM 1291 C C . LEU A 1 173 ? -18.094 -4.222 31.499 1.00 90.12 173 LEU A C 1
ATOM 1293 O O . LEU A 1 173 ? -19.234 -4.618 31.752 1.00 90.12 173 LEU A O 1
ATOM 1297 N N . GLN A 1 174 ? -16.985 -4.959 31.625 1.00 76.62 174 GLN A N 1
ATOM 1298 C CA . GLN A 1 174 ? -16.893 -6.288 32.239 1.00 76.62 174 GLN A CA 1
ATOM 1299 C C . GLN A 1 174 ? -16.881 -6.171 33.766 1.00 76.62 174 GLN A C 1
ATOM 1301 O O . GLN A 1 174 ? -17.508 -7.040 34.409 1.00 76.62 174 GLN A O 1
#

Secondary structure (DSSP, 8-state):
-----------PPP-------TTSHHHHHHHHHHHHHHHHHHHHHHT-SS---HHHHHHHHHHHHHHHHHHTTS-TTSTTHHHHHHHHHHHHHHHHHHHHHHHHHHHHHHHHHHHHHHHHHHHHT-GGGS-HHHHHHHHHHHHHHHHTS-TTSTTHHHHHHHHHHHHHHHHTT-

pLDDT: mean 88.35, std 17.85, range [39.53, 98.88]